Protein AF-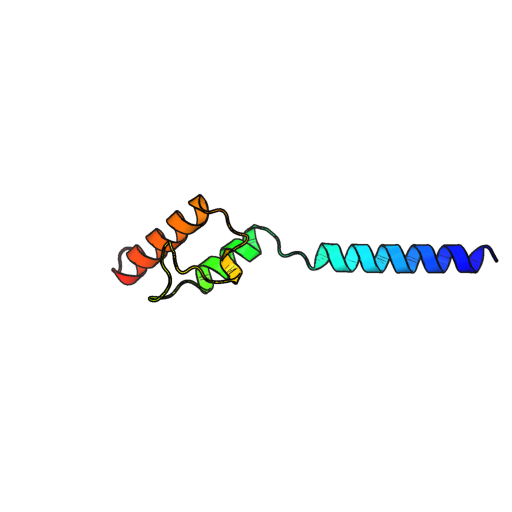A0AAU5VTW9-F1 (afdb_monomer_lite)

Foldseek 3Di:
DVVVVVVVVVVVVVVVVVVVVPPDDLVRLLVVQLVPDDPVDDLVRGDPSCPPPDSVSNVVSNVVVVCVVVVND

Radius of gyration: 20.06 Å; chains: 1; bounding box: 39×22×61 Å

Secondary structure (DSSP, 8-state):
-HHHHHHHHHHHHHHHHHHHHTS--HHHHHHHHHHH--TT--SSS--GGGTTS-HHHHHHHHHHHHHHHTT--

Sequence (73 aa):
MRIRIGVVVLAVVLLIAAFISNIPSEAETEAACRRALDNTSTWTNRPDVCLDVSAETYRTFLLMYELREEGLD

Structure (mmCIF, N/CA/C/O backbone):
data_AF-A0AAU5VTW9-F1
#
_entry.id   AF-A0AAU5VTW9-F1
#
loop_
_atom_site.group_PDB
_atom_site.id
_atom_site.type_symbol
_atom_site.label_atom_id
_atom_site.label_alt_id
_atom_site.label_comp_id
_atom_site.label_asym_id
_atom_site.label_entity_id
_atom_site.label_seq_id
_atom_site.pdbx_PDB_ins_code
_atom_site.Cartn_x
_atom_site.Cartn_y
_atom_site.Cartn_z
_atom_site.occupancy
_atom_site.B_iso_or_equiv
_atom_site.auth_seq_id
_atom_site.auth_comp_id
_atom_site.auth_asym_id
_atom_site.auth_atom_id
_atom_site.pdbx_PDB_model_num
ATOM 1 N N . MET A 1 1 ? 24.107 3.396 -45.413 1.00 55.88 1 MET A N 1
ATOM 2 C CA . MET A 1 1 ? 23.565 2.435 -44.420 1.00 55.88 1 MET A CA 1
ATOM 3 C C . MET A 1 1 ? 23.847 2.829 -42.961 1.00 55.88 1 MET A C 1
ATOM 5 O O . MET A 1 1 ? 22.953 2.664 -42.148 1.00 55.88 1 MET A O 1
ATOM 9 N N . ARG A 1 2 ? 25.007 3.429 -42.622 1.00 55.16 2 ARG A N 1
ATOM 10 C CA . ARG A 1 2 ? 25.353 3.883 -41.249 1.00 55.16 2 ARG A CA 1
ATOM 11 C C . ARG A 1 2 ? 24.387 4.899 -40.614 1.00 55.16 2 ARG A C 1
ATOM 13 O O . ARG A 1 2 ? 24.073 4.768 -39.440 1.00 55.16 2 ARG A O 1
ATOM 20 N N . ILE A 1 3 ? 23.863 5.852 -41.391 1.00 60.94 3 ILE A N 1
ATOM 21 C CA . ILE A 1 3 ? 22.920 6.877 -40.891 1.00 60.94 3 ILE A CA 1
ATOM 22 C C . ILE A 1 3 ? 21.607 6.240 -40.397 1.00 60.94 3 ILE A C 1
ATOM 24 O O . ILE A 1 3 ? 21.045 6.676 -39.400 1.00 60.94 3 ILE A O 1
ATOM 28 N N . ARG A 1 4 ? 21.152 5.152 -41.037 1.00 60.44 4 ARG A N 1
ATOM 29 C CA . ARG A 1 4 ? 19.918 4.450 -40.644 1.00 60.44 4 ARG A CA 1
ATOM 30 C C . ARG A 1 4 ? 20.060 3.716 -39.307 1.00 60.44 4 ARG A C 1
ATOM 32 O O . ARG A 1 4 ? 19.089 3.631 -38.573 1.00 60.44 4 ARG A O 1
ATOM 39 N N . ILE A 1 5 ? 21.261 3.239 -38.973 1.00 65.88 5 ILE A N 1
ATOM 40 C CA . ILE A 1 5 ? 21.531 2.542 -37.705 1.00 65.88 5 ILE A CA 1
ATOM 41 C C . ILE A 1 5 ? 21.537 3.542 -36.540 1.00 65.88 5 ILE A C 1
ATOM 43 O O . ILE A 1 5 ? 20.929 3.274 -35.511 1.00 65.88 5 ILE A O 1
ATOM 47 N N . GLY A 1 6 ? 22.143 4.723 -36.722 1.00 68.94 6 GLY A N 1
ATOM 48 C CA . GLY A 1 6 ? 22.165 5.768 -35.689 1.00 68.94 6 GLY A CA 1
ATOM 49 C C . GLY A 1 6 ? 20.770 6.269 -35.299 1.00 68.94 6 GLY A C 1
ATOM 50 O O . GLY A 1 6 ? 20.487 6.436 -34.117 1.00 68.94 6 GLY A O 1
ATOM 51 N N . VAL A 1 7 ? 19.874 6.433 -36.279 1.00 75.44 7 VAL A N 1
ATOM 52 C CA . VAL A 1 7 ? 18.483 6.857 -36.033 1.00 75.44 7 VAL A CA 1
ATOM 53 C C . VAL A 1 7 ? 17.686 5.784 -35.287 1.00 75.44 7 VAL A C 1
ATOM 55 O O . VAL A 1 7 ? 16.934 6.108 -34.372 1.00 75.44 7 VAL A O 1
ATOM 58 N N . VAL A 1 8 ? 17.871 4.507 -35.634 1.00 77.00 8 VAL A N 1
ATOM 59 C CA . VAL A 1 8 ? 17.182 3.395 -34.959 1.00 77.00 8 VAL A CA 1
ATOM 60 C C . VAL A 1 8 ? 17.632 3.276 -33.504 1.00 77.00 8 VAL A C 1
ATOM 62 O O . VAL A 1 8 ? 16.789 3.159 -32.621 1.00 77.00 8 VAL A O 1
ATOM 65 N N . VAL A 1 9 ? 18.935 3.374 -33.229 1.00 81.75 9 VAL A N 1
ATOM 66 C CA . VAL A 1 9 ? 19.455 3.328 -31.852 1.00 81.75 9 VAL A CA 1
ATOM 67 C C . VAL A 1 9 ? 18.905 4.485 -31.015 1.00 81.75 9 VAL A C 1
ATOM 69 O O . VAL A 1 9 ? 18.464 4.262 -29.891 1.00 81.75 9 VAL A O 1
ATOM 72 N N . LEU A 1 10 ? 18.855 5.700 -31.570 1.00 83.62 10 LEU A N 1
ATOM 73 C CA . LEU A 1 10 ? 18.298 6.858 -30.869 1.00 83.62 10 LEU A CA 1
ATOM 74 C C . LEU A 1 10 ? 16.810 6.668 -30.531 1.00 83.62 10 LEU A C 1
ATOM 76 O O . LEU A 1 10 ? 16.400 6.945 -29.408 1.00 83.62 10 LEU A O 1
ATOM 80 N N . ALA A 1 11 ? 16.015 6.152 -31.471 1.00 83.50 11 ALA A N 1
ATOM 81 C CA . ALA A 1 11 ? 14.597 5.880 -31.243 1.00 83.50 11 ALA A CA 1
ATOM 82 C C . ALA A 1 11 ? 14.374 4.834 -30.135 1.00 83.50 11 ALA A C 1
ATOM 84 O O . ALA A 1 11 ? 13.503 5.009 -29.286 1.00 83.50 11 ALA A O 1
ATOM 85 N N . VAL A 1 12 ? 15.191 3.777 -30.105 1.00 84.38 12 VAL A N 1
ATOM 86 C CA . VAL A 1 12 ? 15.128 2.741 -29.060 1.00 84.38 12 VAL A CA 1
ATOM 87 C C . VAL A 1 12 ? 15.479 3.317 -27.686 1.00 84.38 12 VAL A C 1
ATOM 89 O O . VAL A 1 12 ? 14.770 3.057 -26.718 1.00 84.38 12 VAL A O 1
ATOM 92 N N . VAL A 1 13 ? 16.527 4.140 -27.593 1.00 83.88 13 VAL A N 1
ATOM 93 C CA . VAL A 1 13 ? 16.922 4.785 -26.329 1.00 83.88 13 VAL A CA 1
ATOM 94 C C . VAL A 1 13 ? 15.822 5.712 -25.806 1.00 83.88 13 VAL A C 1
ATOM 96 O O . VAL A 1 13 ? 15.524 5.685 -24.615 1.00 83.88 13 VAL A O 1
ATOM 99 N N . LEU A 1 14 ? 15.180 6.489 -26.683 1.00 83.50 14 LEU A N 1
ATOM 100 C CA . LEU A 1 14 ? 14.077 7.375 -26.298 1.00 83.50 14 LEU A CA 1
ATOM 101 C C . LEU A 1 14 ? 12.852 6.599 -25.797 1.00 83.50 14 LEU A C 1
ATOM 103 O O . LEU A 1 14 ? 12.236 7.013 -24.819 1.00 83.50 14 LEU A O 1
ATOM 107 N N . LEU A 1 15 ? 12.528 5.461 -26.419 1.00 80.44 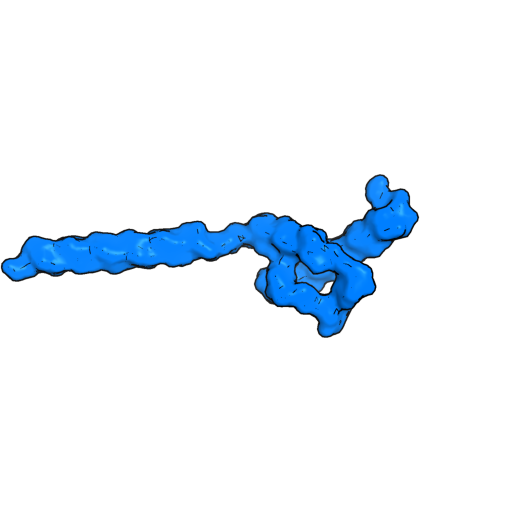15 LEU A N 1
ATOM 108 C CA . LEU A 1 15 ? 11.445 4.590 -25.955 1.00 80.44 15 LEU A CA 1
ATOM 109 C C . LEU A 1 15 ? 11.742 4.003 -24.574 1.00 80.44 15 LEU A C 1
ATOM 111 O O . LEU A 1 15 ? 10.867 4.007 -23.715 1.00 80.44 15 LEU A O 1
ATOM 115 N N . ILE A 1 16 ? 12.974 3.545 -24.338 1.00 78.81 16 ILE A N 1
ATOM 116 C CA . ILE A 1 16 ? 13.376 3.001 -23.035 1.00 78.81 16 ILE A CA 1
ATOM 117 C C . ILE A 1 16 ? 13.343 4.095 -21.960 1.00 78.81 16 ILE A C 1
ATOM 119 O O . ILE A 1 16 ? 12.815 3.865 -20.876 1.00 78.81 16 ILE A O 1
ATOM 123 N N . ALA A 1 17 ? 13.850 5.293 -22.264 1.00 74.00 17 ALA A N 1
ATOM 124 C CA . ALA A 1 17 ? 13.817 6.422 -21.340 1.00 74.00 17 ALA A CA 1
ATOM 125 C C . ALA A 1 17 ? 12.377 6.803 -20.963 1.00 74.00 17 ALA A C 1
ATOM 127 O O . ALA A 1 17 ? 12.075 6.913 -19.780 1.00 74.00 17 ALA A O 1
ATOM 128 N N . ALA A 1 18 ? 11.478 6.916 -21.947 1.00 72.81 18 ALA A N 1
ATOM 129 C CA . ALA A 1 18 ? 10.064 7.199 -21.701 1.00 72.81 18 ALA A CA 1
ATOM 130 C C . ALA A 1 18 ? 9.387 6.111 -20.851 1.00 72.81 18 ALA A C 1
ATOM 132 O O . ALA A 1 18 ? 8.553 6.421 -20.005 1.00 72.81 18 ALA A O 1
ATOM 133 N N . PHE A 1 19 ? 9.769 4.846 -21.043 1.00 70.94 19 PHE A N 1
ATOM 134 C CA . PHE A 1 19 ? 9.237 3.731 -20.265 1.00 70.94 19 PHE A CA 1
ATOM 135 C C . PHE A 1 19 ? 9.685 3.784 -18.799 1.00 70.94 19 PHE A C 1
ATOM 137 O O 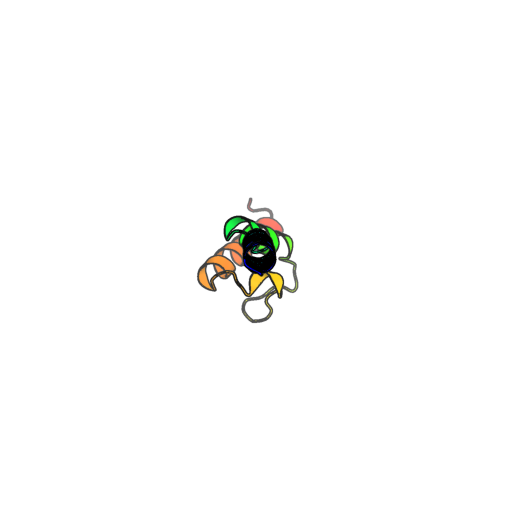. PHE A 1 19 ? 8.867 3.609 -17.903 1.00 70.94 19 PHE A O 1
ATOM 144 N N . ILE A 1 20 ? 10.964 4.086 -18.550 1.00 70.75 20 ILE A N 1
ATOM 145 C CA . ILE A 1 20 ? 11.516 4.227 -17.193 1.00 70.75 20 ILE A CA 1
ATOM 146 C C . ILE A 1 20 ? 10.917 5.451 -16.488 1.00 70.75 20 ILE A C 1
ATOM 148 O O . ILE A 1 20 ? 10.605 5.379 -15.305 1.00 70.75 20 ILE A O 1
ATOM 152 N N . SER A 1 21 ? 10.697 6.557 -17.207 1.00 63.16 21 SER A N 1
ATOM 153 C CA . SER A 1 21 ? 10.046 7.757 -16.661 1.00 63.16 21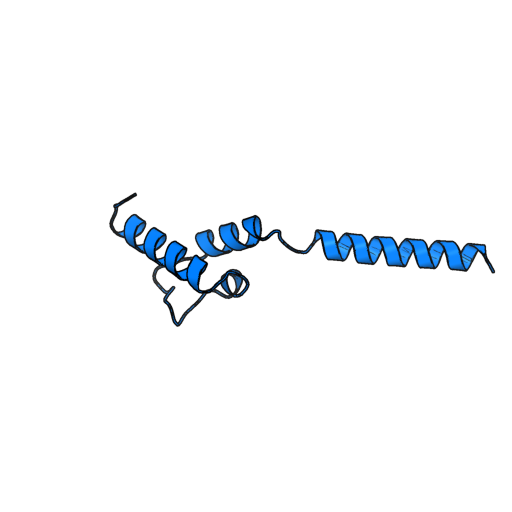 SER A CA 1
ATOM 154 C C . SER A 1 21 ? 8.573 7.558 -16.293 1.00 63.16 21 SER A C 1
ATOM 156 O O . SER A 1 21 ? 8.024 8.389 -15.579 1.00 63.16 21 SER A O 1
ATOM 158 N N . ASN A 1 22 ? 7.931 6.494 -16.780 1.00 65.44 22 ASN A N 1
ATOM 159 C CA . ASN A 1 22 ? 6.539 6.174 -16.468 1.00 65.44 22 ASN A CA 1
ATOM 160 C C . ASN A 1 22 ? 6.399 5.190 -15.293 1.00 65.44 22 ASN A C 1
ATOM 162 O O . ASN A 1 22 ? 5.283 4.805 -14.951 1.00 65.44 22 ASN A O 1
ATOM 166 N N . ILE A 1 23 ? 7.512 4.753 -14.692 1.00 70.12 23 ILE A N 1
ATOM 167 C CA . ILE A 1 23 ? 7.480 3.964 -13.461 1.00 70.12 23 ILE A CA 1
ATOM 168 C C . ILE A 1 23 ? 7.237 4.951 -12.312 1.00 70.12 23 ILE A C 1
ATOM 170 O O . ILE A 1 23 ? 8.089 5.817 -12.094 1.00 70.12 23 ILE A O 1
ATOM 174 N N . PRO A 1 24 ? 6.097 4.862 -11.599 1.00 72.19 24 PRO A N 1
ATOM 175 C CA . PRO A 1 24 ? 5.842 5.737 -10.465 1.00 72.19 24 PRO A CA 1
ATOM 176 C C . PRO A 1 24 ? 6.945 5.552 -9.425 1.00 72.19 24 PRO A C 1
ATOM 178 O O . PRO A 1 24 ? 7.394 4.433 -9.160 1.00 72.19 24 PRO A O 1
ATOM 181 N N . SER A 1 25 ? 7.402 6.659 -8.844 1.00 82.50 25 SER A N 1
ATOM 182 C CA . SER A 1 25 ? 8.340 6.583 -7.727 1.00 82.50 25 SER A CA 1
ATOM 183 C C . SER A 1 25 ? 7.691 5.886 -6.527 1.00 82.50 25 SER A C 1
ATOM 185 O O . SER A 1 25 ? 6.472 5.920 -6.363 1.00 82.50 25 SER A O 1
ATOM 187 N N . GLU A 1 26 ? 8.498 5.291 -5.645 1.00 83.56 26 GLU A N 1
ATOM 188 C CA . GLU A 1 26 ? 7.998 4.626 -4.429 1.00 83.56 26 GLU A CA 1
ATOM 189 C C . GLU A 1 26 ? 7.076 5.551 -3.613 1.00 83.56 26 GLU A C 1
ATOM 191 O O . GLU A 1 26 ? 5.984 5.155 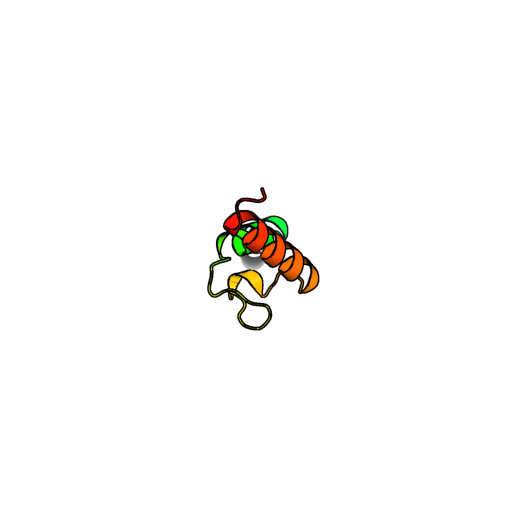-3.213 1.00 83.56 26 GLU A O 1
ATOM 196 N N . ALA A 1 27 ? 7.448 6.828 -3.482 1.00 85.94 27 ALA A N 1
ATOM 197 C CA . ALA A 1 27 ? 6.650 7.838 -2.791 1.00 85.94 27 ALA A CA 1
ATOM 198 C C . ALA A 1 27 ? 5.295 8.120 -3.467 1.00 85.94 27 ALA A C 1
ATOM 200 O O . ALA A 1 27 ? 4.299 8.373 -2.782 1.00 85.94 27 ALA A O 1
ATOM 201 N N . GLU A 1 28 ? 5.233 8.087 -4.800 1.00 87.19 28 GLU A N 1
ATOM 202 C CA . GLU A 1 28 ? 3.979 8.243 -5.541 1.00 87.19 28 GLU A CA 1
ATOM 203 C C . GLU A 1 28 ? 3.080 7.020 -5.379 1.00 87.19 28 GLU A C 1
ATOM 205 O O . GLU A 1 28 ? 1.881 7.186 -5.143 1.00 87.19 28 GLU A O 1
ATOM 210 N N . THR A 1 29 ? 3.655 5.816 -5.426 1.00 89.50 29 THR A N 1
ATOM 211 C CA . THR A 1 29 ? 2.948 4.552 -5.182 1.00 89.50 29 THR A CA 1
ATOM 212 C C . THR A 1 29 ? 2.382 4.510 -3.762 1.00 89.50 29 THR A C 1
ATOM 214 O O . THR A 1 29 ? 1.203 4.214 -3.566 1.00 89.50 29 THR A O 1
ATOM 217 N N . GLU A 1 30 ? 3.167 4.901 -2.757 1.00 92.81 30 GLU A N 1
ATOM 218 C CA . GLU A 1 30 ? 2.701 4.997 -1.373 1.00 92.81 30 GLU A CA 1
ATOM 219 C C . GLU A 1 30 ? 1.594 6.039 -1.195 1.00 92.81 30 GLU A C 1
ATOM 221 O O . GLU A 1 30 ? 0.589 5.781 -0.528 1.00 92.81 30 GLU A O 1
ATOM 226 N N . ALA A 1 31 ? 1.742 7.221 -1.799 1.00 92.69 31 ALA A N 1
ATOM 227 C CA . ALA A 1 31 ? 0.725 8.262 -1.728 1.00 92.69 31 ALA A CA 1
ATOM 228 C C . ALA A 1 31 ? -0.576 7.842 -2.425 1.00 92.69 31 ALA A C 1
ATOM 230 O O . ALA A 1 31 ? -1.659 8.154 -1.929 1.00 92.69 31 ALA A O 1
ATOM 231 N N . ALA A 1 32 ? -0.481 7.138 -3.555 1.00 92.44 32 ALA A N 1
ATOM 232 C CA . ALA A 1 32 ? -1.632 6.581 -4.251 1.00 92.44 32 ALA A CA 1
ATOM 233 C C . ALA A 1 32 ? -2.319 5.499 -3.408 1.00 92.44 32 ALA A C 1
ATOM 235 O O . ALA A 1 32 ? -3.537 5.550 -3.250 1.00 92.44 32 ALA A O 1
ATOM 236 N N . CYS A 1 33 ? -1.544 4.608 -2.783 1.00 94.44 33 CYS A N 1
ATOM 237 C CA . CYS A 1 33 ? -2.064 3.605 -1.861 1.00 94.44 33 CYS A CA 1
ATOM 238 C C . CYS A 1 33 ? -2.818 4.236 -0.681 1.00 94.44 33 CYS A C 1
ATOM 240 O O . CYS A 1 33 ? -3.962 3.873 -0.429 1.00 94.44 33 CYS A O 1
ATOM 242 N N . ARG A 1 34 ? -2.242 5.246 -0.008 1.00 92.75 34 ARG A N 1
ATOM 243 C CA . ARG A 1 34 ? -2.921 5.946 1.100 1.00 92.75 34 ARG A CA 1
ATOM 244 C C . ARG A 1 34 ? -4.250 6.579 0.691 1.00 92.75 34 ARG A C 1
ATOM 246 O O . ARG A 1 34 ? -5.173 6.600 1.492 1.00 92.75 34 ARG A O 1
ATOM 253 N N . ARG A 1 35 ? -4.347 7.117 -0.530 1.00 92.88 35 ARG A N 1
ATOM 254 C CA . ARG A 1 35 ? -5.588 7.726 -1.047 1.00 92.88 35 ARG A CA 1
ATOM 255 C C . ARG A 1 35 ? -6.654 6.699 -1.426 1.00 92.88 35 ARG A C 1
ATOM 257 O O . ARG A 1 35 ? -7.814 7.072 -1.526 1.00 92.88 35 ARG A O 1
ATOM 264 N N . ALA A 1 36 ? -6.253 5.460 -1.687 1.00 94.50 36 ALA A N 1
ATOM 265 C CA . ALA A 1 36 ? -7.149 4.379 -2.077 1.00 94.50 36 ALA A CA 1
ATOM 266 C C . ALA A 1 36 ? -7.652 3.546 -0.892 1.00 94.50 36 ALA A C 1
ATOM 268 O O . ALA A 1 36 ? -8.452 2.641 -1.105 1.00 94.50 36 ALA A O 1
ATOM 269 N N . LEU A 1 37 ? -7.174 3.821 0.326 1.00 95.12 37 LEU A N 1
ATOM 270 C CA . LEU A 1 37 ? -7.708 3.194 1.528 1.00 95.12 37 LEU A CA 1
ATOM 271 C C . LEU A 1 37 ? -9.128 3.687 1.801 1.00 95.12 37 LEU A C 1
ATOM 273 O O . LEU A 1 37 ? -9.409 4.886 1.755 1.00 95.12 37 LEU A O 1
ATOM 277 N N . ASP A 1 38 ? -9.995 2.731 2.104 1.00 94.62 38 ASP A N 1
ATOM 278 C CA . ASP A 1 38 ? -11.400 2.934 2.429 1.00 94.62 38 ASP A CA 1
ATOM 279 C C . ASP A 1 38 ? -11.870 1.929 3.495 1.00 94.62 38 ASP A C 1
ATOM 281 O O . ASP A 1 38 ? -11.123 1.054 3.937 1.00 94.62 38 ASP A O 1
ATOM 285 N N . ASN A 1 39 ? -13.142 2.015 3.879 1.00 93.00 39 ASN A N 1
ATOM 286 C CA . ASN A 1 39 ? -13.764 1.160 4.890 1.00 93.00 39 ASN A CA 1
ATOM 287 C C . ASN A 1 39 ? -13.883 -0.327 4.494 1.00 93.00 39 ASN A C 1
ATOM 289 O O . ASN A 1 39 ? -14.293 -1.150 5.312 1.00 93.00 39 ASN A O 1
ATOM 293 N N . THR A 1 40 ? -13.572 -0.685 3.247 1.00 93.81 40 THR A N 1
ATOM 294 C CA . THR A 1 40 ? -13.525 -2.076 2.768 1.00 93.81 40 THR A CA 1
ATOM 295 C C . THR A 1 40 ? -12.104 -2.638 2.758 1.00 93.81 40 THR A C 1
ATOM 297 O O . THR A 1 40 ? -11.907 -3.853 2.617 1.00 93.81 40 THR A O 1
ATOM 300 N N . SER A 1 41 ? -11.110 -1.764 2.919 1.00 93.62 41 SER A N 1
ATOM 301 C CA . SER A 1 41 ? -9.698 -2.110 2.932 1.00 93.62 41 SER A CA 1
ATOM 302 C C . SER A 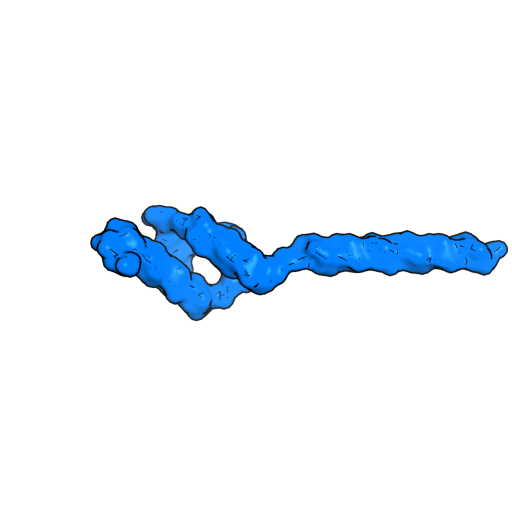1 41 ? -9.364 -2.869 4.211 1.00 93.62 41 SER A C 1
ATOM 304 O O . SER A 1 41 ? -9.621 -2.415 5.320 1.00 93.62 41 SER A O 1
ATOM 306 N N . THR A 1 42 ? -8.787 -4.057 4.064 1.00 93.88 42 THR A N 1
ATOM 307 C CA . THR A 1 42 ? -8.353 -4.891 5.195 1.00 93.88 42 THR A CA 1
ATOM 308 C C . THR A 1 42 ? -6.990 -5.505 4.903 1.00 93.88 42 THR A C 1
ATOM 310 O O . THR A 1 42 ? -6.428 -5.338 3.817 1.00 93.88 42 THR A O 1
ATOM 313 N N . TRP A 1 43 ? -6.448 -6.266 5.858 1.00 88.62 43 TRP A N 1
ATOM 314 C CA . TRP A 1 43 ? -5.197 -6.999 5.662 1.00 88.62 43 TRP A CA 1
ATOM 315 C C . TRP A 1 43 ? -5.251 -8.001 4.499 1.00 88.62 43 TRP A C 1
ATOM 317 O O . TRP A 1 43 ? -4.254 -8.216 3.814 1.00 88.62 43 TRP A O 1
ATOM 327 N N . THR A 1 44 ? -6.415 -8.613 4.276 1.00 90.94 44 THR A N 1
ATOM 328 C CA . THR A 1 44 ? -6.625 -9.631 3.237 1.00 90.94 44 THR A CA 1
ATOM 329 C C . THR A 1 44 ? -7.352 -9.098 2.005 1.00 90.94 44 THR A C 1
ATOM 331 O O . THR A 1 44 ? -7.394 -9.791 0.995 1.00 90.94 44 THR A O 1
ATOM 334 N N . ASN A 1 45 ? -7.921 -7.892 2.078 1.00 92.56 45 ASN A N 1
ATOM 335 C CA . ASN A 1 45 ? -8.568 -7.205 0.963 1.00 92.56 45 ASN A CA 1
ATOM 336 C C . ASN A 1 45 ? -7.848 -5.881 0.708 1.00 92.56 45 ASN A C 1
ATOM 338 O O . ASN A 1 45 ? -8.168 -4.862 1.322 1.00 92.56 45 ASN A O 1
ATOM 342 N N . ARG A 1 46 ? -6.826 -5.930 -0.145 1.00 93.25 46 ARG A N 1
ATOM 343 C CA . ARG A 1 46 ? -5.944 -4.800 -0.423 1.00 93.25 46 ARG A CA 1
ATOM 344 C C . ARG A 1 46 ? -6.274 -4.185 -1.785 1.00 93.25 46 ARG A C 1
ATOM 346 O O . ARG A 1 46 ? -6.384 -4.948 -2.742 1.00 93.25 46 ARG A O 1
ATOM 353 N N . PRO A 1 47 ? -6.359 -2.847 -1.900 1.00 93.81 47 PRO A N 1
ATOM 354 C CA . PRO A 1 47 ? -6.508 -2.188 -3.194 1.00 93.81 47 PRO A CA 1
ATOM 355 C C . PRO A 1 47 ? -5.356 -2.535 -4.144 1.00 93.81 47 PRO A C 1
ATOM 357 O O . PRO A 1 47 ? -4.201 -2.583 -3.716 1.00 93.81 47 PRO A O 1
ATOM 360 N N . ASP A 1 48 ? -5.643 -2.696 -5.437 1.00 93.38 48 ASP A N 1
ATOM 361 C CA . ASP A 1 48 ? -4.633 -3.068 -6.442 1.00 93.38 48 ASP A CA 1
ATOM 362 C C . ASP A 1 48 ? -3.447 -2.092 -6.472 1.00 93.38 48 ASP A C 1
ATOM 364 O O . ASP A 1 48 ? -2.291 -2.496 -6.552 1.00 93.38 48 ASP A O 1
ATOM 368 N N . VAL A 1 49 ? -3.725 -0.796 -6.309 1.00 90.31 49 VAL A N 1
ATOM 369 C CA . VAL A 1 49 ? -2.709 0.271 -6.258 1.00 90.31 49 VAL A CA 1
ATOM 370 C C . VAL A 1 49 ? -1.745 0.139 -5.077 1.00 90.31 49 VAL A C 1
ATOM 372 O O . VAL A 1 49 ? -0.656 0.705 -5.084 1.00 90.31 49 VAL A O 1
ATOM 375 N N . CYS A 1 50 ? -2.129 -0.610 -4.048 1.00 93.25 50 CYS A N 1
ATOM 376 C CA . CYS A 1 50 ? -1.261 -0.881 -2.926 1.00 93.25 50 CYS A CA 1
ATOM 377 C C . CYS A 1 50 ? -0.383 -2.117 -3.157 1.00 93.25 50 CYS A C 1
ATOM 379 O O . CYS A 1 50 ? 0.554 -2.281 -2.393 1.00 93.25 50 CYS A O 1
ATOM 381 N N . LEU A 1 51 ? -0.614 -2.983 -4.152 1.00 91.94 51 LEU A N 1
ATOM 382 C CA . LEU A 1 51 ? 0.104 -4.267 -4.278 1.00 91.94 51 LEU A CA 1
ATOM 383 C C . LEU A 1 51 ? 1.634 -4.127 -4.319 1.00 91.94 51 LEU A C 1
ATOM 385 O O . LEU A 1 51 ? 2.323 -4.969 -3.743 1.00 91.94 51 LEU A O 1
ATOM 389 N N . ASP A 1 52 ? 2.139 -3.038 -4.899 1.00 90.62 52 ASP A N 1
ATOM 390 C CA . ASP A 1 52 ? 3.573 -2.731 -4.989 1.00 90.62 52 ASP A CA 1
ATOM 391 C C . ASP A 1 52 ? 4.161 -2.099 -3.711 1.00 90.62 52 ASP A C 1
ATOM 393 O O . ASP A 1 52 ? 5.375 -1.971 -3.574 1.00 90.62 52 ASP A O 1
ATOM 397 N N . VAL A 1 53 ? 3.325 -1.719 -2.740 1.00 91.69 53 VAL A N 1
ATOM 398 C CA . VAL A 1 53 ? 3.771 -1.228 -1.428 1.00 91.69 53 VAL A CA 1
ATOM 399 C C . VAL A 1 53 ? 4.060 -2.420 -0.516 1.00 91.69 53 VAL A C 1
ATOM 401 O O . VAL A 1 53 ? 3.302 -3.394 -0.494 1.00 91.69 53 VAL A O 1
ATOM 404 N N . SER A 1 54 ? 5.109 -2.341 0.305 1.00 93.25 54 SER A N 1
ATOM 405 C CA . SER A 1 54 ? 5.456 -3.424 1.232 1.00 93.25 54 SER A CA 1
ATOM 406 C C . SER A 1 54 ? 4.305 -3.762 2.194 1.00 93.25 54 SER A C 1
ATOM 408 O O . SER A 1 54 ? 3.484 -2.914 2.557 1.00 93.25 54 SER A O 1
ATOM 410 N N . ALA A 1 55 ? 4.248 -5.019 2.628 1.00 93.44 55 ALA A N 1
ATOM 411 C CA . ALA A 1 55 ? 3.219 -5.488 3.548 1.00 93.44 55 ALA A CA 1
ATOM 412 C C . ALA A 1 55 ? 3.298 -4.772 4.914 1.00 93.44 55 ALA A C 1
ATOM 414 O O . ALA A 1 55 ? 2.270 -4.483 5.515 1.00 93.44 55 ALA A O 1
ATOM 415 N N . GLU A 1 56 ? 4.501 -4.440 5.391 1.00 94.12 56 GLU A N 1
ATOM 416 C CA . GLU A 1 56 ? 4.701 -3.680 6.631 1.00 94.12 56 GLU A CA 1
ATOM 417 C C . GLU A 1 56 ? 4.202 -2.238 6.491 1.00 94.12 56 GLU A C 1
ATOM 419 O O . GLU A 1 56 ? 3.386 -1.788 7.296 1.00 94.12 56 GLU A O 1
ATOM 424 N N . THR A 1 57 ? 4.594 -1.554 5.414 1.00 94.19 57 THR A N 1
ATOM 425 C CA . THR A 1 57 ? 4.133 -0.195 5.101 1.00 94.19 57 THR A CA 1
ATOM 426 C C . THR A 1 57 ? 2.607 -0.137 4.989 1.00 94.19 57 THR A C 1
ATOM 428 O O . THR A 1 57 ? 1.975 0.787 5.499 1.00 94.19 57 THR A O 1
ATOM 431 N N . TYR A 1 58 ? 1.988 -1.156 4.385 1.00 94.94 58 TYR A N 1
ATOM 432 C CA . TYR A 1 58 ? 0.532 -1.254 4.295 1.00 94.94 58 TYR A CA 1
ATOM 433 C C . TYR A 1 58 ? -0.155 -1.303 5.656 1.00 94.94 58 TYR A C 1
ATOM 435 O O . TYR A 1 58 ? -1.164 -0.629 5.836 1.00 94.94 58 TYR A O 1
ATOM 443 N N . ARG A 1 59 ? 0.387 -2.069 6.617 1.00 94.94 59 ARG A N 1
ATOM 444 C CA . ARG A 1 59 ? -0.169 -2.125 7.982 1.00 94.94 59 ARG A CA 1
ATOM 445 C C . ARG A 1 59 ? -0.168 -0.752 8.617 1.00 94.94 59 ARG A C 1
ATOM 447 O O . ARG A 1 59 ? -1.162 -0.365 9.217 1.00 94.94 59 ARG A O 1
ATOM 454 N N . THR A 1 60 ? 0.930 -0.021 8.456 1.00 95.25 60 THR A N 1
ATOM 455 C CA . THR A 1 60 ? 1.043 1.343 8.966 1.00 95.25 60 THR A CA 1
ATOM 456 C C . THR A 1 60 ? -0.004 2.251 8.333 1.00 95.25 60 THR A C 1
ATOM 458 O O . THR A 1 60 ? -0.661 3.002 9.044 1.00 95.25 60 THR A O 1
ATOM 461 N N . PHE A 1 61 ? -0.213 2.173 7.017 1.00 95.12 61 PHE A N 1
ATOM 462 C CA . PHE A 1 61 ? -1.230 2.992 6.354 1.00 95.12 61 PHE A CA 1
ATOM 463 C C . PHE A 1 61 ? -2.652 2.628 6.780 1.00 95.12 61 PHE A C 1
ATOM 465 O O . PHE A 1 61 ? -3.449 3.533 7.009 1.00 95.12 61 PHE A O 1
ATOM 472 N N . LEU A 1 62 ? -2.951 1.336 6.932 1.00 95.69 62 LEU A N 1
ATOM 473 C CA . LEU A 1 62 ? -4.253 0.867 7.402 1.00 95.69 62 LEU A CA 1
ATOM 474 C C . LEU A 1 62 ? -4.531 1.340 8.836 1.00 95.69 62 LEU A C 1
ATOM 476 O O . LEU A 1 62 ? -5.587 1.902 9.090 1.00 95.69 62 LEU A O 1
ATOM 480 N N . LEU A 1 63 ? -3.551 1.222 9.737 1.00 94.44 63 LEU A N 1
ATOM 481 C CA . LEU A 1 63 ? -3.660 1.730 11.107 1.00 94.44 63 LEU A CA 1
ATOM 482 C C . LEU A 1 63 ? -3.888 3.248 11.137 1.00 94.44 63 LEU A C 1
ATOM 484 O O . LEU A 1 63 ? -4.740 3.730 11.871 1.00 94.44 63 LEU A O 1
ATOM 488 N N . MET A 1 64 ? -3.137 4.011 10.338 1.00 93.06 64 MET A N 1
ATOM 489 C CA . MET A 1 64 ? -3.306 5.468 10.257 1.00 93.06 64 MET A CA 1
ATOM 490 C C . MET A 1 64 ? -4.683 5.858 9.711 1.00 93.06 64 MET A C 1
ATOM 492 O O . MET A 1 64 ? -5.258 6.852 10.147 1.00 93.06 64 MET A O 1
ATOM 496 N N . TYR A 1 65 ? -5.212 5.086 8.760 1.00 93.31 65 TYR A N 1
ATOM 497 C CA . TYR A 1 65 ? -6.567 5.270 8.253 1.00 93.31 65 TYR A CA 1
ATOM 498 C C . TYR A 1 65 ? -7.610 5.005 9.346 1.00 93.31 65 TYR A C 1
ATOM 500 O O . TYR A 1 65 ? -8.456 5.859 9.586 1.00 93.31 65 TYR A O 1
ATOM 508 N N . GLU A 1 66 ? -7.503 3.883 10.063 1.00 92.62 66 GLU A N 1
ATOM 509 C CA . GLU A 1 66 ? -8.402 3.539 11.173 1.00 92.62 66 GLU A CA 1
ATOM 510 C C . GLU A 1 66 ? -8.382 4.609 12.276 1.00 92.62 66 GLU A C 1
ATOM 512 O O . GLU A 1 66 ? -9.435 5.062 12.711 1.00 92.62 66 GLU A O 1
ATOM 517 N N . LEU A 1 67 ? -7.200 5.086 12.679 1.00 92.56 67 LEU A N 1
ATOM 518 C CA . LEU A 1 67 ? -7.071 6.160 13.672 1.00 92.56 67 LEU A CA 1
ATOM 519 C C . LEU A 1 67 ? -7.752 7.457 13.216 1.00 92.56 67 LEU A C 1
ATOM 521 O O . LEU A 1 67 ? -8.447 8.098 14.004 1.00 92.56 67 LEU A O 1
ATOM 525 N N . ARG A 1 68 ? -7.607 7.823 11.938 1.00 90.88 68 ARG A N 1
ATOM 526 C CA . ARG A 1 68 ? -8.275 8.996 11.366 1.00 90.88 68 ARG A CA 1
ATOM 527 C C . ARG A 1 68 ? -9.794 8.860 11.364 1.00 90.88 68 ARG A C 1
ATOM 529 O O . ARG A 1 68 ? -10.473 9.829 11.695 1.00 90.88 68 ARG A O 1
ATOM 536 N N . GLU A 1 69 ? -10.323 7.696 10.997 1.00 90.19 69 GLU A N 1
ATOM 537 C CA . GLU A 1 69 ? -11.771 7.441 11.008 1.00 90.19 69 GLU A CA 1
ATOM 538 C C . GLU A 1 69 ? -12.346 7.500 12.435 1.00 90.19 69 GLU A C 1
ATOM 540 O O . GLU A 1 69 ? -13.467 7.965 12.631 1.00 90.19 69 GLU A O 1
ATOM 545 N N . GLU A 1 70 ? -11.549 7.136 13.443 1.00 90.00 70 GLU A N 1
ATOM 546 C CA . GLU A 1 70 ? -11.880 7.293 14.867 1.00 90.00 70 GLU A CA 1
ATOM 547 C C . GLU A 1 70 ? -11.697 8.741 15.385 1.00 90.00 70 GLU A C 1
ATOM 549 O O . GLU A 1 70 ? -11.974 9.031 16.551 1.00 90.00 70 GLU A O 1
ATOM 554 N N . GLY A 1 71 ? -11.242 9.676 14.540 1.00 87.69 71 GLY A N 1
ATOM 555 C CA . GLY A 1 71 ? -11.009 11.079 14.904 1.00 87.69 71 GLY A CA 1
ATOM 556 C C . GLY A 1 71 ? -9.736 11.318 15.725 1.00 87.69 71 GLY A C 1
ATOM 557 O O . GLY A 1 71 ? -9.632 12.332 16.417 1.00 87.69 71 GLY A O 1
ATOM 558 N N . LEU A 1 72 ? -8.784 10.386 15.666 1.00 80.19 72 LEU A N 1
ATOM 559 C CA . LEU A 1 72 ? -7.495 10.407 16.355 1.00 80.19 72 LEU A CA 1
ATOM 560 C C . LEU A 1 72 ? -6.374 10.728 15.341 1.00 80.19 72 LEU A C 1
ATOM 562 O O . LEU A 1 72 ? -5.575 9.854 15.014 1.00 80.19 72 LEU A O 1
ATOM 566 N N . ASP A 1 73 ? -6.345 11.956 14.807 1.00 65.56 73 ASP A N 1
ATOM 567 C CA . ASP A 1 73 ? -5.291 12.465 13.891 1.00 65.56 73 ASP A CA 1
ATOM 568 C C . ASP A 1 73 ? -4.328 13.426 14.611 1.00 65.56 73 ASP A C 1
ATOM 570 O O . ASP A 1 73 ? -4.806 14.278 15.400 1.00 65.56 73 ASP A O 1
#

pLDDT: mean 85.15, std 11.04, range [55.16, 95.69]